Protein AF-A0ABD2NIK2-F1 (afdb_monomer_lite)

Secondary structure (DSSP, 8-state):
--EE-TTS-EESSHHHHHHHHHHH--SSS---EE-SSSS-EESSHHHHHHHHHHH-HHHHHHHHHHHHHHS---SS---HHHHHHHHHHHHHHHHHHHTT--SHHHHHHHHHHHHHHHHHHHHHHHHHHHTT--------TTHHHHGGG---------------------

pLDDT: mean 74.76, std 14.07, range [43.81, 95.88]

Foldseek 3Di:
DWDAALVGDIHPDPVVNVVCCVAFNVHDDPPQCAAPVDRDGDPTVVVSLVCCCVPVVVVNVVVVVVVVVPPPPPDDDQDPVSVVVVVVVVVVVVVVVVVPPPDPVVVVVVVVVVVVVVVVVVVVVVVVVVVPPDDPDPDDPCPVVVVVPPPDDDDDDDDDDDDDDDDDDD

Sequence (170 aa):
MEFQCDCGNVYASRVNLRDHQRRFCRGAGEHNNDCPYWNISFATYRGMRQHLRHRHPQQYNSEMEEEVESRPMRRGLWTEEEIEDMAIAEARDLVLSIGTWNSEEEIVQAESEMEEIVRGEEEEAAHAHEMRADPPIRADPNEHLRELQEVDLDPVRRHHLNSRRVPVLV

Structure (mmCIF, N/CA/C/O backbone):
data_AF-A0ABD2NIK2-F1
#
_entry.id   AF-A0ABD2NIK2-F1
#
loop_
_atom_site.group_PDB
_atom_site.id
_atom_site.type_symbol
_atom_site.label_atom_id
_atom_site.label_alt_id
_atom_site.label_comp_id
_atom_site.label_asym_id
_atom_site.label_entity_id
_atom_site.label_seq_id
_atom_site.pdbx_PDB_ins_code
_atom_site.Cartn_x
_atom_site.Cartn_y
_atom_site.Cartn_z
_atom_site.occupancy
_atom_site.B_iso_or_equiv
_atom_site.auth_seq_id
_atom_site.auth_comp_id
_atom_site.auth_asym_id
_atom_site.auth_atom_id
_atom_site.pdbx_PDB_model_num
ATOM 1 N N . MET A 1 1 ? -6.520 8.495 30.382 1.00 76.44 1 MET A N 1
ATOM 2 C CA . MET A 1 1 ? -7.153 8.911 29.111 1.00 76.44 1 MET A CA 1
ATOM 3 C C . MET A 1 1 ? -7.748 7.672 28.486 1.00 76.44 1 MET A C 1
ATOM 5 O O . MET A 1 1 ? -7.007 6.721 28.276 1.00 76.44 1 MET A O 1
ATOM 9 N N . GLU A 1 2 ? -9.052 7.672 28.249 1.00 88.62 2 GLU A N 1
ATOM 10 C CA . GLU A 1 2 ? -9.756 6.584 27.567 1.00 88.62 2 GLU A CA 1
ATOM 11 C C . GLU A 1 2 ? -10.001 6.991 26.110 1.00 88.62 2 GLU A C 1
ATOM 13 O O . GLU A 1 2 ? -10.189 8.173 25.819 1.00 88.62 2 GLU A O 1
ATOM 18 N N . PHE A 1 3 ? -9.933 6.034 25.184 1.00 91.00 3 PHE A N 1
ATOM 19 C CA . PHE A 1 3 ? -10.078 6.272 23.748 1.00 91.00 3 PHE A CA 1
ATOM 20 C C . PHE A 1 3 ? -11.357 5.604 23.251 1.00 91.00 3 PHE A C 1
ATOM 22 O O . PHE A 1 3 ? -11.458 4.380 23.281 1.00 91.00 3 PHE A O 1
ATOM 29 N N . GLN A 1 4 ? -12.327 6.394 22.796 1.00 89.38 4 GLN A N 1
ATOM 30 C CA . GLN A 1 4 ? -13.618 5.896 22.324 1.00 89.38 4 GLN A CA 1
ATOM 31 C C . GLN A 1 4 ? -13.673 5.866 20.791 1.00 89.38 4 GLN A C 1
ATOM 33 O O . GLN A 1 4 ? -13.154 6.764 20.131 1.00 89.38 4 GLN A O 1
ATOM 38 N N . CYS A 1 5 ? -14.273 4.813 20.235 1.00 84.62 5 CYS A N 1
ATOM 39 C CA . CYS A 1 5 ? -14.587 4.697 18.812 1.00 84.62 5 CYS A CA 1
ATOM 40 C C . CYS A 1 5 ? -16.004 5.210 18.523 1.00 84.62 5 CYS A C 1
ATOM 42 O O . CYS A 1 5 ? -16.876 5.113 19.383 1.00 84.62 5 CYS A O 1
ATOM 44 N N . ASP A 1 6 ? -16.262 5.644 17.289 1.00 77.69 6 ASP A N 1
ATOM 45 C CA . ASP A 1 6 ? -17.572 6.138 16.831 1.00 77.69 6 ASP A CA 1
ATOM 46 C C . ASP A 1 6 ? -18.699 5.092 16.942 1.00 77.69 6 ASP A C 1
ATOM 48 O O . ASP A 1 6 ? -19.874 5.438 16.978 1.00 77.69 6 ASP A O 1
ATOM 52 N N . CYS A 1 7 ? -18.353 3.806 17.057 1.00 73.94 7 CYS A N 1
ATOM 53 C CA . CYS A 1 7 ? -19.300 2.724 17.336 1.00 73.94 7 CYS A CA 1
ATOM 54 C C . CYS A 1 7 ? -19.642 2.573 18.836 1.00 73.94 7 CYS A C 1
ATOM 56 O O . CYS A 1 7 ? -20.216 1.566 19.245 1.00 73.94 7 CYS A O 1
ATOM 58 N N . GLY A 1 8 ? -19.193 3.499 19.688 1.00 80.69 8 GLY A N 1
ATOM 59 C CA . GLY A 1 8 ? -19.461 3.530 21.128 1.00 80.69 8 GLY A CA 1
ATOM 60 C C . GLY A 1 8 ? -18.504 2.717 22.009 1.00 80.69 8 GLY A C 1
ATOM 61 O O . GLY A 1 8 ? -18.524 2.897 23.226 1.00 80.69 8 GLY A O 1
ATOM 62 N N . ASN A 1 9 ? -17.631 1.874 21.443 1.00 82.75 9 ASN A N 1
ATOM 63 C CA . ASN A 1 9 ? -16.683 1.065 22.222 1.00 82.75 9 ASN A CA 1
ATOM 64 C C . ASN A 1 9 ? -15.538 1.909 22.807 1.00 82.75 9 ASN A C 1
ATOM 66 O O . ASN A 1 9 ? -14.989 2.776 22.123 1.00 82.75 9 ASN A O 1
ATOM 70 N N . VAL A 1 10 ? -15.139 1.611 24.048 1.00 91.75 10 VAL A N 1
ATOM 71 C CA . VAL A 1 10 ? -14.088 2.331 24.790 1.00 91.75 10 VAL A CA 1
ATOM 72 C C . VAL A 1 10 ? -12.848 1.451 24.958 1.00 91.75 10 VAL A C 1
ATOM 74 O O . VAL A 1 10 ? -12.946 0.263 25.261 1.00 91.75 10 VAL A O 1
ATOM 77 N N . TYR A 1 11 ? -11.666 2.040 24.774 1.00 94.06 11 TYR A N 1
ATOM 78 C CA . TYR A 1 11 ? -10.375 1.359 24.800 1.00 94.06 11 TYR A CA 1
ATOM 79 C C . TYR A 1 11 ? -9.376 2.060 25.721 1.00 94.06 11 TYR A C 1
ATOM 81 O O . TYR A 1 11 ? -9.289 3.286 25.776 1.00 94.06 11 TYR A O 1
ATOM 89 N N . ALA A 1 12 ? -8.536 1.259 26.379 1.00 93.81 12 ALA A N 1
ATOM 90 C CA . ALA A 1 12 ? -7.484 1.747 27.270 1.00 93.81 12 ALA A CA 1
ATOM 91 C C . ALA A 1 12 ? -6.291 2.398 26.535 1.00 93.81 12 ALA A C 1
ATOM 93 O O . ALA A 1 12 ? -5.480 3.079 27.157 1.00 93.81 12 ALA A O 1
ATOM 94 N N . SER A 1 13 ? -6.144 2.190 25.218 1.00 94.62 13 SER A N 1
ATOM 95 C CA . SER A 1 13 ? -5.008 2.706 24.441 1.00 94.62 13 SER A CA 1
ATOM 96 C C . SER A 1 13 ? -5.387 3.097 23.008 1.00 94.62 13 SER A C 1
ATOM 98 O O . SER A 1 13 ? -6.293 2.516 22.404 1.00 94.62 13 SER A O 1
ATOM 100 N N . ARG A 1 14 ? -4.636 4.047 22.422 1.00 91.38 14 ARG A N 1
ATOM 101 C CA . ARG A 1 14 ? -4.770 4.429 21.000 1.00 91.38 14 ARG A CA 1
ATOM 102 C C . ARG A 1 14 ? -4.469 3.278 20.050 1.00 91.38 14 ARG A C 1
ATOM 104 O O . ARG A 1 14 ? -5.044 3.225 18.969 1.00 91.38 14 ARG A O 1
ATOM 111 N N . VAL A 1 15 ? -3.554 2.385 20.426 1.00 92.25 15 VAL A N 1
ATOM 112 C CA . VAL A 1 15 ? -3.194 1.223 19.602 1.00 92.25 15 VAL A CA 1
ATOM 113 C C . VAL A 1 15 ? -4.394 0.287 19.483 1.00 92.25 15 VAL A C 1
ATOM 115 O O . VAL A 1 15 ? -4.740 -0.105 18.373 1.00 92.25 15 VAL A O 1
ATOM 118 N N . ASN A 1 16 ? -5.080 0.021 20.598 1.00 90.44 16 ASN A N 1
ATOM 119 C CA . ASN A 1 16 ? -6.262 -0.838 20.622 1.00 90.44 16 ASN A CA 1
ATOM 120 C C . ASN A 1 16 ? -7.435 -0.209 19.864 1.00 90.44 16 ASN A C 1
ATOM 122 O O . ASN A 1 16 ? -8.086 -0.900 19.087 1.00 90.44 16 ASN A O 1
ATOM 126 N N . LEU A 1 17 ? -7.654 1.103 20.017 1.00 89.69 17 LEU A N 1
ATOM 127 C CA . LEU A 1 17 ? -8.638 1.830 19.210 1.00 89.69 17 LEU A CA 1
ATOM 128 C C . LEU A 1 17 ? -8.322 1.713 17.708 1.00 89.69 17 LEU A C 1
ATOM 130 O O . LEU A 1 17 ? -9.206 1.414 16.912 1.00 89.69 17 LEU A O 1
ATOM 134 N N . ARG A 1 18 ? -7.058 1.900 17.311 1.00 86.62 18 ARG A N 1
ATOM 135 C CA . ARG A 1 18 ? -6.641 1.842 15.902 1.00 86.62 18 ARG A CA 1
ATOM 136 C C . ARG A 1 18 ? -6.769 0.430 15.318 1.00 86.62 18 ARG A C 1
ATOM 138 O O . ARG A 1 18 ? -7.156 0.286 14.161 1.00 86.62 18 ARG A O 1
ATOM 145 N N . ASP A 1 19 ? -6.448 -0.608 16.089 1.00 85.06 19 ASP A N 1
ATOM 146 C CA . ASP A 1 19 ? -6.642 -2.003 15.667 1.00 85.06 19 ASP A CA 1
ATOM 147 C C . ASP A 1 19 ? -8.133 -2.348 15.556 1.00 85.06 19 ASP A C 1
ATOM 149 O O . ASP A 1 19 ? -8.553 -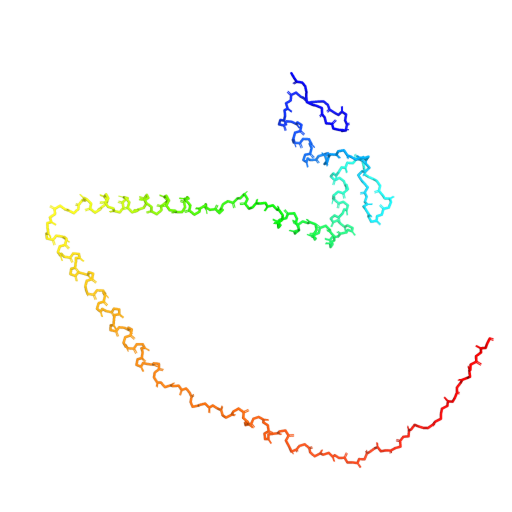2.948 14.564 1.00 85.06 19 ASP A O 1
ATOM 153 N N . HIS A 1 20 ? -8.949 -1.874 16.503 1.00 85.75 20 HIS A N 1
ATOM 154 C CA . HIS A 1 20 ? -10.400 -1.984 16.421 1.00 85.75 20 HIS A CA 1
ATOM 155 C C . HIS A 1 20 ? -10.948 -1.323 15.150 1.00 85.75 20 HIS A C 1
ATOM 157 O O . HIS A 1 20 ? -11.672 -1.965 14.389 1.00 85.75 20 HIS A O 1
ATOM 163 N N . GLN A 1 21 ? -10.547 -0.081 14.878 1.00 81.00 21 GLN A N 1
ATOM 164 C CA . GLN A 1 21 ? -10.987 0.649 13.692 1.00 81.00 21 GLN A CA 1
ATOM 165 C C . GLN A 1 21 ? -10.609 -0.087 12.398 1.00 81.00 21 GLN A C 1
ATOM 167 O O . GLN A 1 21 ? -11.421 -0.260 11.494 1.00 81.00 21 GLN A O 1
ATOM 172 N N . ARG A 1 22 ? -9.386 -0.620 12.324 1.00 76.88 22 ARG A N 1
ATOM 173 C CA . ARG A 1 22 ? -8.920 -1.358 11.141 1.00 76.88 22 ARG A CA 1
ATOM 174 C C . ARG A 1 22 ? -9.684 -2.652 10.887 1.00 76.88 22 ARG A C 1
ATOM 176 O O . ARG A 1 22 ? -9.935 -2.987 9.734 1.00 76.88 22 ARG A O 1
ATOM 183 N N . ARG A 1 23 ? -9.978 -3.417 11.938 1.00 71.94 23 ARG A N 1
ATOM 184 C CA . ARG A 1 23 ? -10.530 -4.774 11.799 1.00 71.94 23 ARG A CA 1
ATOM 185 C C . ARG A 1 23 ? -12.050 -4.812 11.823 1.00 71.94 23 ARG A C 1
ATOM 187 O O . ARG A 1 23 ? -12.641 -5.715 11.232 1.00 71.94 23 ARG A O 1
ATOM 194 N N . PHE A 1 24 ? -12.662 -3.876 12.539 1.00 69.81 24 PHE A N 1
ATOM 195 C CA . PHE A 1 24 ? -14.065 -3.966 12.922 1.00 69.81 24 PHE A CA 1
ATOM 196 C C . PHE A 1 24 ? -14.861 -2.686 12.652 1.00 69.81 24 PHE A C 1
ATOM 198 O O . PHE A 1 24 ? -16.077 -2.791 12.544 1.00 69.81 24 PHE A O 1
ATOM 205 N N . CYS A 1 25 ? -14.228 -1.509 12.536 1.00 71.38 25 CYS A N 1
ATOM 206 C CA . CYS A 1 25 ? -14.959 -0.240 12.466 1.00 71.38 25 CYS A CA 1
ATOM 207 C C . CYS A 1 25 ? -14.254 0.829 11.608 1.00 71.38 25 CYS A C 1
ATOM 209 O O . CYS A 1 25 ? -13.444 1.606 12.111 1.00 71.38 25 CYS A O 1
ATOM 211 N N . ARG A 1 26 ? -14.601 0.943 10.318 1.00 67.38 26 ARG A N 1
ATOM 212 C CA . ARG A 1 26 ? -14.037 1.968 9.408 1.00 67.38 26 ARG A CA 1
ATOM 213 C C . ARG A 1 26 ? -14.641 3.391 9.568 1.00 67.38 26 ARG A C 1
ATOM 215 O O . ARG A 1 26 ? -14.655 4.150 8.609 1.00 67.38 26 ARG A O 1
ATOM 222 N N . GLY A 1 27 ? -15.036 3.789 10.781 1.00 54.53 27 GLY A N 1
ATOM 223 C CA . GLY A 1 27 ? -15.408 5.178 11.121 1.00 54.53 27 GLY A CA 1
ATOM 224 C C . GLY A 1 27 ? -16.880 5.556 10.899 1.00 54.53 27 GLY A C 1
ATOM 225 O O . GLY A 1 27 ? -17.626 4.817 10.260 1.00 54.53 27 GLY A O 1
ATOM 226 N N . ALA A 1 28 ? -17.281 6.685 11.500 1.00 43.81 28 ALA A N 1
ATOM 227 C CA . ALA A 1 28 ? -18.647 7.204 11.620 1.00 43.81 28 ALA A CA 1
ATOM 228 C C . ALA A 1 28 ? -19.488 7.190 10.325 1.00 43.81 28 ALA A C 1
ATOM 230 O O . ALA A 1 28 ? -19.469 8.108 9.510 1.00 43.81 28 ALA A O 1
ATOM 231 N N . GLY A 1 29 ? -20.311 6.158 10.222 1.00 48.00 29 GLY A N 1
ATOM 232 C CA . GLY A 1 29 ? -21.559 6.078 9.475 1.00 48.00 29 GLY A CA 1
ATOM 233 C C . GLY A 1 29 ? -22.385 4.999 10.166 1.00 48.00 29 GLY A C 1
ATOM 234 O O . GLY A 1 29 ? -21.808 4.153 10.854 1.00 48.00 29 GLY A O 1
ATOM 235 N N . GLU A 1 30 ? -23.711 5.039 10.080 1.00 49.81 30 GLU A N 1
ATOM 236 C CA . GLU A 1 30 ? -24.567 3.951 10.567 1.00 49.81 30 GLU A CA 1
ATOM 237 C C . GLU A 1 30 ? -24.030 2.622 10.021 1.00 49.81 30 GLU A C 1
ATOM 239 O O . GLU A 1 30 ? -24.047 2.352 8.824 1.00 49.81 30 GLU A O 1
ATOM 244 N N . HIS A 1 31 ? -23.420 1.842 10.908 1.00 58.59 31 HIS A N 1
ATOM 245 C CA . HIS A 1 31 ? -22.541 0.721 10.594 1.00 58.59 31 HIS A CA 1
ATOM 246 C C . HIS A 1 31 ? -23.407 -0.512 10.423 1.00 58.59 31 HIS A C 1
ATOM 248 O O . HIS A 1 31 ? -23.282 -1.520 11.118 1.00 58.59 31 HIS A O 1
ATOM 254 N N . ASN A 1 32 ? -24.314 -0.409 9.466 1.00 63.94 32 ASN A N 1
ATOM 255 C CA . ASN A 1 32 ? -24.955 -1.564 8.909 1.00 63.94 32 ASN A CA 1
ATOM 256 C C . ASN A 1 32 ? -23.871 -2.153 8.009 1.00 63.94 32 ASN A C 1
ATOM 258 O O . ASN A 1 32 ? -23.479 -1.530 7.022 1.00 63.94 32 ASN A O 1
ATOM 262 N N . ASN A 1 33 ? -23.248 -3.262 8.430 1.00 76.50 33 ASN A N 1
ATOM 263 C CA . ASN A 1 33 ? -22.280 -3.984 7.603 1.00 76.50 33 ASN A CA 1
ATOM 264 C C . ASN A 1 33 ? -23.046 -4.590 6.426 1.00 76.50 33 ASN A C 1
ATOM 266 O O . ASN A 1 33 ? -23.196 -5.803 6.345 1.00 76.50 33 ASN A O 1
ATOM 270 N N . ASP A 1 34 ? -23.592 -3.743 5.576 1.00 85.44 34 ASP A N 1
ATOM 271 C CA . ASP A 1 34 ? -24.533 -4.084 4.542 1.00 85.44 34 ASP A CA 1
ATOM 272 C C . ASP A 1 34 ? -23.762 -4.275 3.258 1.00 85.44 34 ASP A C 1
ATOM 274 O O . ASP A 1 34 ? -22.733 -3.641 3.004 1.00 85.44 34 ASP A O 1
ATOM 278 N N . CYS A 1 35 ? -24.260 -5.186 2.439 1.00 89.25 35 CYS A N 1
ATOM 279 C CA . CYS A 1 35 ? -23.771 -5.269 1.087 1.00 89.25 35 CYS A CA 1
ATOM 280 C C . CYS A 1 35 ? -24.243 -4.017 0.316 1.00 89.25 35 CYS A C 1
ATOM 282 O O . CYS A 1 35 ? -25.438 -3.754 0.258 1.00 89.25 35 CYS A O 1
ATOM 284 N N . PRO A 1 36 ? -23.357 -3.253 -0.340 1.00 87.19 36 PR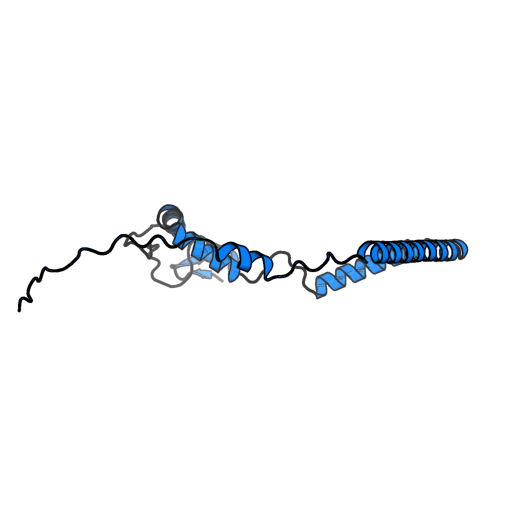O A N 1
ATOM 285 C CA . PRO A 1 36 ? -23.768 -2.108 -1.156 1.00 87.19 36 PRO A CA 1
ATOM 286 C C . PRO A 1 36 ? -24.554 -2.520 -2.413 1.00 87.19 36 PRO A C 1
ATOM 288 O O . PRO A 1 36 ? -25.177 -1.681 -3.057 1.00 87.19 36 PRO A O 1
ATOM 291 N N . TYR A 1 37 ? -24.527 -3.805 -2.778 1.00 88.19 37 TYR A N 1
ATOM 292 C CA . TYR A 1 37 ? -25.189 -4.337 -3.971 1.00 88.19 37 TYR A CA 1
ATOM 293 C C . TYR A 1 37 ? -26.516 -5.034 -3.663 1.00 88.19 37 TYR A C 1
ATOM 295 O O . TYR A 1 37 ? -27.360 -5.156 -4.550 1.00 88.19 37 TYR A O 1
ATOM 303 N N . TRP A 1 38 ? -26.710 -5.492 -2.424 1.00 88.19 38 TRP A N 1
ATOM 304 C CA . TRP A 1 38 ? -27.898 -6.221 -1.985 1.00 88.19 38 TRP A CA 1
ATOM 305 C C . TRP A 1 38 ? -28.331 -5.750 -0.604 1.00 88.19 38 TRP A C 1
ATOM 307 O O . TRP A 1 38 ? -27.496 -5.511 0.253 1.00 88.19 38 TRP A O 1
ATOM 317 N N . ASN A 1 39 ? -29.635 -5.753 -0.333 1.00 85.62 39 ASN A N 1
ATOM 318 C CA . ASN A 1 39 ? -30.184 -5.417 0.986 1.00 85.62 39 ASN A CA 1
ATOM 319 C C . ASN A 1 39 ? -29.981 -6.558 2.007 1.00 85.62 39 ASN A C 1
ATOM 321 O O . ASN A 1 39 ? -30.939 -7.078 2.576 1.00 85.62 39 ASN A O 1
ATOM 325 N N . ILE A 1 40 ? -28.736 -7.000 2.186 1.00 87.75 40 ILE A N 1
ATOM 326 C CA . ILE A 1 40 ? -28.321 -8.007 3.161 1.00 87.75 40 ILE A CA 1
ATOM 327 C C . ILE A 1 40 ? -27.381 -7.331 4.149 1.00 87.75 40 ILE A C 1
ATOM 329 O O . ILE A 1 40 ? -26.343 -6.803 3.749 1.00 87.75 40 ILE A O 1
ATOM 333 N N . SER A 1 41 ? -27.730 -7.420 5.428 1.00 87.44 41 SER A N 1
ATOM 334 C CA . SER A 1 41 ? -26.943 -6.901 6.538 1.00 87.44 41 SER A CA 1
ATOM 335 C C . SER A 1 41 ? -26.178 -8.007 7.254 1.00 87.44 41 SER A C 1
ATOM 337 O O . SER A 1 41 ? -26.634 -9.149 7.369 1.00 87.44 41 SER A O 1
ATOM 339 N N . PHE A 1 42 ? -24.985 -7.678 7.745 1.00 84.38 42 PHE A N 1
ATOM 340 C CA . PHE A 1 42 ? -24.142 -8.605 8.491 1.00 84.38 42 PHE A CA 1
ATOM 341 C C . PHE A 1 42 ? -23.911 -8.112 9.921 1.00 84.38 42 PHE A C 1
ATOM 343 O O . PHE A 1 42 ? -23.699 -6.930 10.184 1.00 84.38 42 PHE A O 1
ATOM 350 N N . ALA A 1 43 ? -23.852 -9.055 10.864 1.00 77.81 43 ALA A N 1
ATOM 351 C CA . ALA A 1 43 ? -23.525 -8.751 12.258 1.00 77.81 43 ALA A CA 1
ATOM 352 C C . ALA A 1 43 ? -22.079 -8.249 12.439 1.00 77.81 43 ALA A C 1
ATOM 354 O O . ALA A 1 43 ? -21.754 -7.643 13.455 1.00 77.81 43 ALA A O 1
ATOM 355 N N . THR A 1 44 ? -21.190 -8.529 11.478 1.00 76.75 44 THR A N 1
ATOM 356 C CA . THR A 1 44 ? -19.781 -8.122 11.536 1.00 76.75 44 THR A CA 1
ATOM 357 C C . THR A 1 44 ? -19.259 -7.691 10.168 1.00 76.75 44 THR A C 1
ATOM 359 O O . THR A 1 44 ? -19.613 -8.284 9.144 1.00 76.75 44 THR A O 1
ATOM 362 N N . TYR A 1 45 ? -18.326 -6.734 10.161 1.00 81.94 45 TYR A N 1
ATOM 363 C CA . TYR A 1 45 ? -17.605 -6.290 8.962 1.00 81.94 45 TYR A CA 1
ATOM 364 C C . TYR A 1 45 ? -16.911 -7.450 8.242 1.00 81.94 45 TYR A C 1
ATOM 366 O O . TYR A 1 45 ? -16.983 -7.575 7.023 1.00 81.94 45 TYR A O 1
ATOM 374 N N . ARG A 1 46 ? -16.285 -8.360 9.000 1.00 82.94 46 ARG A N 1
ATOM 375 C CA . ARG A 1 46 ? -15.627 -9.547 8.439 1.00 82.94 46 ARG A CA 1
ATOM 376 C C . ARG A 1 46 ? -16.611 -10.435 7.673 1.00 82.94 46 ARG A C 1
ATOM 378 O O . ARG A 1 46 ? -16.260 -10.925 6.602 1.00 82.94 46 ARG A O 1
ATOM 385 N N . GLY A 1 47 ? -17.821 -10.622 8.205 1.00 86.44 47 GLY A N 1
ATOM 386 C CA . GLY A 1 47 ? -18.888 -11.363 7.532 1.00 86.44 47 GLY A CA 1
ATOM 387 C C . GLY A 1 47 ? -19.291 -10.710 6.210 1.00 86.44 47 GLY A C 1
ATOM 388 O O . GLY A 1 47 ? -19.333 -11.387 5.185 1.00 86.44 47 GLY A O 1
ATOM 389 N N . MET A 1 48 ? -19.477 -9.389 6.212 1.00 89.81 48 MET A N 1
ATOM 390 C CA . MET A 1 48 ? -19.774 -8.622 4.998 1.00 89.81 48 MET A CA 1
ATOM 391 C C . MET A 1 48 ? -18.633 -8.685 3.968 1.00 89.81 48 MET A C 1
ATOM 393 O O . MET A 1 48 ? -18.877 -8.957 2.795 1.00 89.81 48 MET A O 1
ATOM 397 N N . ARG A 1 49 ? -17.367 -8.553 4.383 1.00 89.44 49 ARG A N 1
ATOM 398 C CA . ARG A 1 49 ? -16.212 -8.683 3.474 1.00 89.44 49 ARG A CA 1
ATOM 399 C C . ARG A 1 49 ? -16.101 -10.073 2.860 1.00 89.44 49 ARG A C 1
ATOM 401 O O . ARG A 1 49 ? -15.809 -10.203 1.674 1.00 89.44 49 ARG A O 1
ATOM 408 N N . GLN A 1 50 ? -16.345 -11.117 3.649 1.00 92.12 50 GLN A N 1
ATOM 409 C CA . GLN A 1 50 ? -16.369 -12.483 3.134 1.00 92.12 50 GLN A CA 1
ATOM 410 C C . GLN A 1 50 ? -17.507 -12.671 2.123 1.00 92.12 50 GLN A C 1
ATOM 412 O O . GLN A 1 50 ? -17.309 -13.300 1.084 1.00 92.12 50 GLN A O 1
ATOM 417 N N . HIS A 1 51 ? -18.678 -12.095 2.395 1.00 94.50 51 HIS A N 1
ATOM 418 C CA . HIS A 1 51 ? -19.782 -12.076 1.448 1.00 94.50 51 HIS A CA 1
ATOM 419 C C . HIS A 1 51 ? -19.401 -11.392 0.131 1.00 94.50 51 HIS A C 1
ATOM 421 O O . HIS A 1 51 ? -19.582 -12.006 -0.919 1.00 94.50 51 HIS A O 1
ATOM 427 N N . LEU A 1 52 ? -18.814 -10.190 0.176 1.00 93.50 52 LEU A N 1
ATOM 428 C CA . LEU A 1 52 ? -18.341 -9.477 -1.015 1.00 93.50 52 LEU A CA 1
ATOM 429 C C . LEU A 1 52 ? -17.367 -10.330 -1.828 1.00 93.50 52 LEU A C 1
ATOM 431 O O . LEU A 1 52 ? -17.563 -10.517 -3.023 1.00 93.50 52 LEU A O 1
ATOM 435 N N . ARG A 1 53 ? -16.389 -10.958 -1.175 1.00 94.56 53 ARG A N 1
ATOM 436 C CA . ARG A 1 53 ? -15.420 -11.828 -1.850 1.00 94.56 53 ARG A CA 1
ATOM 437 C C . ARG A 1 53 ? -16.065 -13.016 -2.579 1.00 94.56 53 ARG A C 1
ATOM 439 O O . ARG A 1 53 ? -15.564 -13.432 -3.618 1.00 94.56 53 ARG A O 1
ATOM 446 N N . HIS A 1 54 ? -17.141 -13.592 -2.041 1.00 94.88 54 HIS A N 1
ATOM 447 C CA . HIS A 1 54 ? -17.790 -14.767 -2.638 1.00 94.88 54 HIS A CA 1
ATOM 448 C C . HIS A 1 54 ? -18.914 -14.431 -3.621 1.00 94.88 54 HIS A C 1
ATOM 450 O O . HIS A 1 54 ? -19.163 -15.205 -4.542 1.00 94.88 54 HIS A O 1
ATOM 456 N N . ARG A 1 55 ? -19.634 -13.328 -3.403 1.00 95.88 55 ARG A N 1
ATOM 457 C CA . ARG A 1 55 ? -20.840 -12.965 -4.162 1.00 95.88 55 ARG A CA 1
ATOM 458 C C . ARG A 1 55 ? -20.619 -11.811 -5.136 1.00 95.88 55 ARG A C 1
ATOM 460 O O . ARG A 1 55 ? -21.335 -11.730 -6.127 1.00 95.88 55 ARG A O 1
ATOM 467 N N . HIS A 1 56 ? -19.602 -10.992 -4.889 1.00 94.88 56 HIS A N 1
ATOM 468 C CA . HIS A 1 56 ? -19.216 -9.830 -5.688 1.00 94.88 56 HIS A CA 1
ATOM 469 C C . HIS A 1 56 ? -17.699 -9.839 -5.966 1.00 94.88 56 HIS A C 1
ATOM 471 O O . HIS A 1 56 ? -17.002 -8.880 -5.630 1.00 94.88 56 HIS A O 1
ATOM 477 N N . PRO A 1 57 ? -17.141 -10.932 -6.531 1.00 93.56 57 PRO A N 1
ATOM 478 C CA . PRO A 1 57 ? -15.691 -11.099 -6.643 1.00 93.56 57 PRO A CA 1
ATOM 479 C C . PRO A 1 57 ? -15.033 -10.030 -7.522 1.00 93.56 57 PRO A C 1
ATOM 481 O O . PRO A 1 57 ? -13.923 -9.608 -7.228 1.00 93.56 57 PRO A O 1
ATOM 484 N N . GLN A 1 58 ? -15.714 -9.561 -8.571 1.00 93.19 58 GLN A N 1
ATOM 485 C CA . GLN A 1 58 ? -15.187 -8.521 -9.460 1.00 93.19 58 GLN A CA 1
ATOM 486 C C . GLN A 1 58 ? -15.051 -7.182 -8.731 1.00 93.19 58 GLN A C 1
ATOM 488 O O . GLN A 1 58 ? -14.001 -6.554 -8.780 1.00 93.19 58 GLN A O 1
ATOM 493 N N . GLN A 1 59 ? -16.097 -6.782 -8.009 1.00 92.50 59 GLN A N 1
ATOM 494 C CA . GLN A 1 59 ? -16.117 -5.542 -7.240 1.00 92.50 59 GLN A CA 1
ATOM 495 C C . GLN A 1 59 ? -15.125 -5.600 -6.080 1.00 92.50 59 GLN A C 1
ATOM 497 O O . GLN A 1 59 ? -14.382 -4.652 -5.855 1.00 92.50 59 GLN A O 1
ATOM 502 N N . TYR A 1 60 ? -15.069 -6.744 -5.392 1.00 91.44 60 TYR A N 1
ATOM 503 C CA . TYR A 1 60 ? -14.094 -6.983 -4.338 1.00 91.44 60 TYR A CA 1
ATOM 504 C C . TYR A 1 60 ? -12.659 -6.861 -4.865 1.00 91.44 60 TYR A C 1
ATOM 506 O O . TYR A 1 60 ? -11.840 -6.206 -4.233 1.00 91.44 60 TYR A O 1
ATOM 514 N N . ASN A 1 61 ? -12.343 -7.477 -6.008 1.00 91.94 61 ASN A N 1
ATOM 515 C CA . ASN A 1 61 ? -10.995 -7.420 -6.572 1.00 91.94 61 ASN A CA 1
ATOM 516 C C . ASN A 1 61 ? -10.626 -5.999 -7.011 1.00 91.94 61 ASN A C 1
ATOM 518 O O . ASN A 1 61 ? -9.548 -5.539 -6.657 1.00 91.94 61 ASN A O 1
ATOM 522 N N . SER A 1 62 ? -11.535 -5.292 -7.687 1.00 91.00 62 SER A N 1
ATOM 523 C CA . SER A 1 62 ? -11.311 -3.908 -8.121 1.00 91.00 62 SER A CA 1
ATOM 524 C C . SER A 1 62 ? -11.059 -2.960 -6.942 1.00 91.00 62 SER A C 1
ATOM 526 O O . SER A 1 62 ? -10.124 -2.169 -6.987 1.00 91.00 62 SER A O 1
ATOM 528 N N . GLU A 1 63 ? -11.819 -3.083 -5.849 1.00 87.56 63 GLU A N 1
ATOM 529 C CA . GLU A 1 63 ? -11.576 -2.304 -4.625 1.00 87.56 63 GLU A CA 1
ATOM 530 C C . GLU A 1 63 ? -10.201 -2.621 -4.007 1.00 87.56 63 GLU A C 1
ATOM 532 O O . GLU A 1 63 ? -9.528 -1.738 -3.480 1.00 87.56 63 GLU A O 1
ATOM 537 N N . MET A 1 64 ? -9.767 -3.886 -4.050 1.00 86.44 64 MET A N 1
ATOM 538 C CA . MET A 1 64 ? -8.447 -4.275 -3.540 1.00 86.44 64 MET A CA 1
ATOM 539 C C . MET A 1 64 ? -7.307 -3.765 -4.419 1.00 86.44 64 MET A C 1
ATOM 541 O O . MET A 1 64 ? -6.269 -3.398 -3.875 1.00 86.44 64 MET A O 1
ATOM 545 N N . GLU A 1 65 ? -7.487 -3.725 -5.737 1.00 86.00 65 GLU A N 1
ATOM 546 C CA . GLU A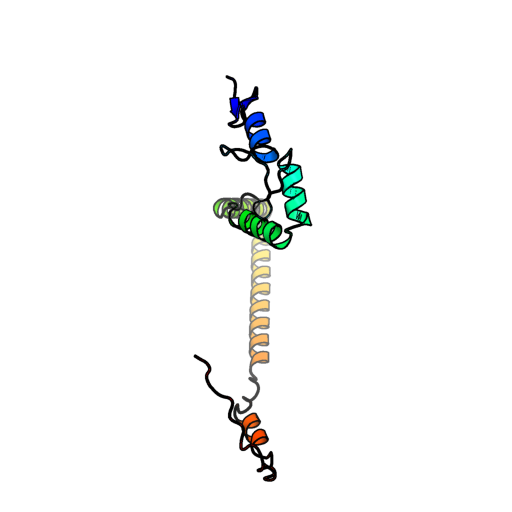 1 65 ? -6.530 -3.117 -6.667 1.00 86.00 65 GLU A CA 1
ATOM 547 C C . GLU A 1 65 ? -6.386 -1.615 -6.383 1.00 86.00 65 GLU A C 1
ATOM 549 O O . GLU A 1 65 ? -5.273 -1.139 -6.162 1.00 86.00 65 GLU A O 1
ATOM 554 N N . GLU A 1 66 ? -7.499 -0.896 -6.226 1.00 82.81 66 GLU A N 1
ATOM 555 C CA . GLU A 1 66 ? -7.492 0.528 -5.872 1.00 82.81 66 GLU A CA 1
ATOM 556 C C . GLU A 1 66 ? -6.865 0.789 -4.484 1.00 82.81 66 GLU A C 1
ATOM 558 O O . GLU A 1 66 ? -6.112 1.747 -4.303 1.00 82.81 66 GLU A O 1
ATOM 563 N N . GLU A 1 67 ? -7.101 -0.071 -3.480 1.00 80.00 67 GLU A N 1
ATOM 564 C CA . GLU A 1 67 ? -6.454 0.040 -2.156 1.00 80.00 67 GLU A CA 1
ATOM 565 C C . GLU A 1 67 ? -4.937 -0.222 -2.223 1.00 80.00 67 GLU A C 1
ATOM 567 O O . GLU A 1 67 ? -4.170 0.325 -1.425 1.00 80.00 67 GLU A O 1
ATOM 572 N N . VAL A 1 68 ? -4.481 -1.057 -3.160 1.00 75.75 68 VAL A N 1
ATOM 573 C CA . VAL A 1 68 ? -3.051 -1.283 -3.408 1.00 75.75 68 VAL A CA 1
ATOM 574 C C . VAL A 1 68 ? -2.423 -0.072 -4.094 1.00 75.75 68 VAL A C 1
ATOM 576 O O . VAL A 1 68 ? -1.354 0.354 -3.661 1.00 75.75 68 VAL A O 1
ATOM 579 N N . GLU A 1 69 ? -3.087 0.511 -5.091 1.00 75.25 69 GLU A N 1
ATOM 580 C CA . GLU A 1 69 ? -2.603 1.694 -5.817 1.00 75.25 69 GLU A CA 1
ATOM 581 C C . GLU A 1 69 ? -2.596 2.959 -4.949 1.00 75.25 69 GLU A C 1
ATOM 583 O O . GLU A 1 69 ? -1.645 3.740 -4.969 1.00 75.25 69 GLU A O 1
ATOM 588 N N . SER A 1 70 ? -3.635 3.153 -4.136 1.00 70.69 70 SER A N 1
ATOM 589 C CA . SER A 1 70 ? -3.771 4.314 -3.245 1.00 70.69 70 SER A CA 1
ATOM 590 C C . SER A 1 70 ? -2.916 4.222 -1.985 1.00 70.69 70 SER A C 1
ATOM 592 O O . SER A 1 70 ? -2.715 5.222 -1.285 1.00 70.69 70 SER A O 1
ATOM 594 N N . ARG A 1 71 ? -2.389 3.036 -1.661 1.00 67.88 71 ARG A N 1
ATOM 595 C CA . ARG A 1 71 ? -1.432 2.901 -0.570 1.00 67.88 71 ARG A CA 1
ATOM 596 C C . ARG A 1 71 ? -0.143 3.614 -0.974 1.00 67.88 71 ARG A C 1
ATOM 598 O O . ARG A 1 71 ? 0.533 3.143 -1.885 1.00 67.88 71 ARG A O 1
ATOM 605 N N . PRO A 1 72 ? 0.279 4.676 -0.253 1.00 61.22 72 PRO A N 1
ATOM 606 C CA . PRO A 1 72 ? 1.631 5.178 -0.424 1.00 61.22 72 PRO A CA 1
ATOM 607 C C . PRO A 1 72 ? 2.552 3.994 -0.168 1.00 61.22 72 PRO A C 1
ATOM 609 O O . PRO A 1 72 ? 2.363 3.291 0.831 1.00 61.22 72 PRO A O 1
ATOM 612 N N . MET A 1 73 ? 3.466 3.754 -1.103 1.00 54.91 73 MET A N 1
ATOM 613 C CA . MET A 1 73 ? 4.358 2.601 -1.198 1.00 54.91 73 MET A CA 1
ATOM 614 C C . MET A 1 73 ? 5.271 2.509 0.040 1.00 54.91 73 MET A C 1
ATOM 616 O O . MET A 1 73 ? 6.470 2.727 -0.000 1.00 54.91 73 MET A O 1
ATOM 620 N N . ARG A 1 74 ? 4.701 2.223 1.212 1.00 63.69 74 ARG A N 1
ATOM 621 C CA . ARG A 1 74 ? 5.410 2.009 2.471 1.00 63.69 74 ARG A CA 1
ATOM 622 C C . ARG A 1 74 ? 5.647 0.522 2.606 1.00 63.69 74 ARG A C 1
ATOM 624 O O . ARG A 1 74 ? 4.958 -0.156 3.373 1.00 63.69 74 ARG A O 1
ATOM 631 N N . ARG A 1 75 ? 6.585 0.025 1.803 1.00 54.66 75 ARG A N 1
ATOM 632 C CA . ARG A 1 75 ? 7.304 -1.233 2.020 1.00 54.66 75 ARG A CA 1
ATOM 633 C C . ARG A 1 75 ? 8.403 -1.378 0.963 1.00 54.66 75 ARG A C 1
ATOM 635 O O . ARG A 1 75 ? 8.138 -1.852 -0.130 1.00 54.66 75 ARG A O 1
ATOM 642 N N . GLY A 1 76 ? 9.625 -0.997 1.329 1.00 57.47 76 GLY A N 1
ATOM 643 C CA . GLY A 1 76 ? 10.835 -1.559 0.723 1.00 57.47 76 GLY A CA 1
ATOM 644 C C . GLY A 1 76 ? 11.368 -0.911 -0.552 1.00 57.47 76 GLY A C 1
ATOM 645 O O . GLY A 1 76 ? 12.297 -1.469 -1.123 1.00 57.47 76 GLY A O 1
ATOM 646 N N . LEU A 1 77 ? 10.841 0.233 -0.990 1.00 62.94 77 LEU A N 1
ATOM 647 C CA . LEU A 1 77 ? 11.605 1.085 -1.898 1.00 62.94 77 LEU A CA 1
ATOM 648 C C . LEU A 1 77 ? 12.515 1.946 -1.036 1.00 62.94 77 LEU A C 1
ATOM 650 O O . LEU A 1 77 ? 12.018 2.755 -0.252 1.00 62.94 77 LEU A O 1
ATOM 654 N N . TRP A 1 78 ? 13.813 1.688 -1.147 1.00 72.06 78 TRP A N 1
ATOM 655 C CA . TRP A 1 78 ? 14.842 2.546 -0.588 1.00 72.06 78 TRP A CA 1
ATOM 656 C C . TRP A 1 78 ? 14.620 3.943 -1.164 1.00 72.06 78 TRP A C 1
ATOM 658 O O . TRP A 1 78 ? 14.391 4.083 -2.371 1.00 72.06 78 TRP A O 1
ATOM 668 N N . THR A 1 79 ? 14.590 4.962 -0.311 1.00 78.94 79 THR A N 1
ATOM 669 C CA . THR A 1 79 ? 14.601 6.341 -0.801 1.00 78.94 79 THR A CA 1
ATOM 670 C C . THR A 1 79 ? 15.893 6.582 -1.578 1.00 78.94 79 THR A C 1
ATOM 672 O O . THR A 1 79 ? 16.882 5.880 -1.388 1.00 78.94 79 THR A O 1
ATOM 675 N N . GLU A 1 80 ? 15.897 7.574 -2.464 1.00 79.06 80 GLU A N 1
ATOM 676 C CA . GLU A 1 80 ? 17.105 7.958 -3.208 1.00 79.06 80 GLU A CA 1
ATOM 677 C C . GLU A 1 80 ? 18.273 8.266 -2.251 1.00 79.06 80 GLU A C 1
ATOM 679 O O . GLU A 1 80 ? 19.382 7.796 -2.464 1.00 79.06 80 GLU A O 1
ATOM 684 N N . GLU A 1 81 ? 17.975 8.896 -1.110 1.00 80.06 81 GLU A N 1
ATOM 685 C CA . GLU A 1 81 ? 18.908 9.122 0.003 1.00 80.06 81 GLU A CA 1
ATOM 686 C C . GLU A 1 81 ? 19.419 7.811 0.636 1.00 80.06 81 GLU A C 1
ATOM 688 O O . GLU A 1 81 ? 20.614 7.659 0.860 1.00 80.06 81 GLU A O 1
ATOM 693 N N . GLU A 1 82 ? 18.550 6.821 0.874 1.00 81.00 82 GLU A N 1
ATOM 694 C CA . GLU A 1 82 ? 18.959 5.515 1.413 1.00 81.00 82 GLU A CA 1
ATOM 695 C C . GLU A 1 82 ? 19.814 4.714 0.407 1.00 81.00 82 GLU A C 1
ATOM 697 O O . GLU A 1 82 ? 20.700 3.957 0.811 1.00 81.00 82 GLU A O 1
ATOM 702 N N . ILE A 1 83 ? 19.563 4.869 -0.900 1.00 87.06 83 ILE A N 1
ATOM 703 C CA . ILE A 1 83 ? 20.380 4.274 -1.971 1.00 87.06 83 ILE A CA 1
ATOM 704 C C . ILE A 1 83 ? 21.762 4.937 -2.007 1.00 87.06 83 ILE A C 1
ATOM 706 O O . ILE A 1 83 ? 22.773 4.237 -2.075 1.00 87.06 83 ILE A O 1
ATOM 710 N N . GLU A 1 84 ? 21.818 6.267 -1.927 1.00 87.81 84 GLU A N 1
ATOM 711 C CA . GLU A 1 84 ? 23.072 7.023 -1.868 1.00 87.81 84 GLU A CA 1
ATOM 712 C C . GLU A 1 84 ? 23.898 6.658 -0.626 1.00 87.81 84 GLU A C 1
ATOM 714 O O . GLU A 1 84 ? 25.095 6.391 -0.741 1.00 87.81 84 GLU A O 1
ATOM 719 N N . ASP A 1 85 ? 23.269 6.554 0.545 1.00 87.94 85 ASP A N 1
ATOM 720 C CA . ASP A 1 85 ? 23.939 6.162 1.788 1.00 87.94 85 ASP A CA 1
ATOM 721 C C . ASP A 1 85 ? 24.532 4.747 1.712 1.00 87.94 85 ASP A C 1
ATOM 723 O O . ASP A 1 85 ? 25.641 4.506 2.204 1.00 87.94 85 ASP A O 1
ATOM 727 N N . MET A 1 86 ? 23.830 3.809 1.066 1.00 87.69 86 MET A N 1
ATOM 728 C CA . MET A 1 86 ? 24.345 2.459 0.828 1.00 87.69 86 MET A CA 1
ATOM 729 C C . MET A 1 86 ? 25.549 2.485 -0.117 1.00 87.69 86 MET A C 1
ATOM 731 O O . MET A 1 86 ? 26.580 1.894 0.205 1.00 87.69 86 MET A O 1
ATOM 735 N N . ALA A 1 87 ? 25.457 3.216 -1.230 1.00 89.88 87 ALA A N 1
ATOM 736 C CA . ALA A 1 87 ? 26.556 3.353 -2.183 1.00 89.88 87 ALA A CA 1
ATOM 737 C C . ALA A 1 87 ? 27.802 3.989 -1.535 1.00 89.88 87 ALA A C 1
ATOM 739 O O . ALA A 1 87 ? 28.929 3.556 -1.778 1.00 89.88 87 ALA A O 1
ATOM 740 N N . ILE A 1 88 ? 27.619 4.978 -0.653 1.00 89.69 88 ILE A N 1
ATOM 741 C CA . ILE A 1 88 ? 28.713 5.594 0.111 1.00 89.69 88 ILE A CA 1
ATOM 742 C C . ILE A 1 88 ? 29.329 4.596 1.100 1.00 89.69 88 ILE A C 1
ATOM 744 O O . ILE A 1 88 ? 30.551 4.579 1.277 1.00 89.69 88 ILE A O 1
ATOM 748 N N . ALA A 1 89 ? 28.512 3.776 1.766 1.00 87.00 89 ALA A N 1
ATOM 749 C CA . ALA A 1 89 ? 28.998 2.752 2.685 1.00 87.00 89 ALA A CA 1
ATOM 750 C C . ALA A 1 89 ? 29.818 1.675 1.955 1.00 87.00 89 ALA A C 1
ATOM 752 O O . ALA A 1 89 ? 30.913 1.345 2.410 1.00 87.00 89 ALA A O 1
ATOM 753 N N . GLU A 1 90 ? 29.343 1.200 0.803 1.00 90.31 90 GLU A N 1
ATOM 754 C CA . GLU A 1 90 ? 30.063 0.241 -0.043 1.00 90.31 90 GLU A CA 1
ATOM 755 C C . GLU A 1 90 ? 31.377 0.824 -0.576 1.00 90.31 90 GLU A C 1
ATOM 757 O O . GLU A 1 90 ? 32.420 0.179 -0.487 1.00 90.31 90 GLU A O 1
ATOM 762 N N . ALA A 1 91 ? 31.372 2.077 -1.043 1.00 85.44 91 ALA A N 1
ATOM 763 C CA . ALA A 1 91 ? 32.588 2.745 -1.501 1.00 85.44 91 ALA A CA 1
ATOM 764 C C . ALA A 1 91 ? 33.635 2.877 -0.381 1.00 85.44 91 ALA A C 1
ATOM 766 O O . ALA A 1 91 ? 34.831 2.711 -0.617 1.00 85.44 91 ALA A O 1
ATOM 767 N N . ARG A 1 92 ? 33.206 3.150 0.858 1.00 78.88 92 ARG A N 1
ATOM 768 C CA . ARG A 1 92 ? 34.109 3.208 2.018 1.00 78.88 92 ARG A CA 1
ATOM 769 C C . ARG A 1 92 ? 34.695 1.848 2.363 1.00 78.88 92 ARG A C 1
ATOM 771 O O . ARG A 1 92 ? 35.880 1.784 2.679 1.00 78.88 92 ARG A O 1
ATOM 778 N N . ASP A 1 93 ? 33.892 0.792 2.311 1.00 82.56 93 ASP A N 1
ATOM 779 C CA . ASP A 1 93 ? 34.360 -0.568 2.583 1.00 82.56 93 ASP A CA 1
ATOM 780 C C . ASP A 1 93 ? 35.373 -1.022 1.524 1.00 82.56 93 ASP A C 1
ATOM 782 O O . ASP A 1 93 ? 36.437 -1.538 1.862 1.00 82.56 93 ASP A O 1
ATOM 786 N N . LEU A 1 94 ? 35.123 -0.693 0.252 1.00 80.06 94 LEU A N 1
ATOM 787 C CA . LEU A 1 94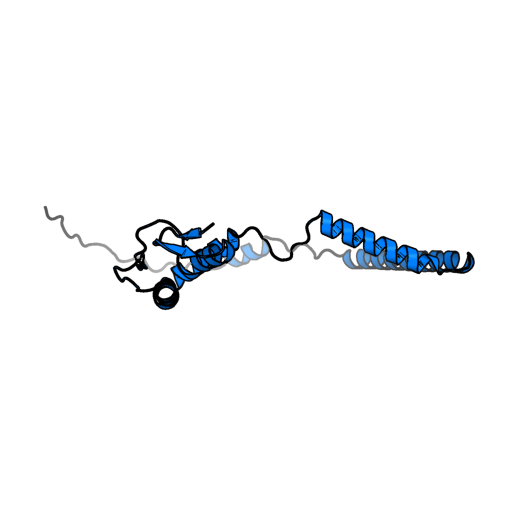 ? 36.071 -0.918 -0.837 1.00 80.06 94 LEU A CA 1
ATOM 788 C C . LEU A 1 94 ? 37.395 -0.177 -0.595 1.00 80.06 94 LEU A C 1
ATOM 790 O O . LEU A 1 94 ? 38.464 -0.766 -0.709 1.00 80.06 94 LEU A O 1
ATOM 794 N N . VAL A 1 95 ? 37.343 1.099 -0.200 1.00 76.38 95 VAL A N 1
ATOM 795 C CA . VAL A 1 95 ? 38.546 1.896 0.106 1.00 76.38 95 VAL A CA 1
ATOM 796 C C . VAL A 1 95 ? 39.309 1.333 1.307 1.00 76.38 95 VAL A C 1
ATOM 798 O O . VAL A 1 95 ? 40.536 1.302 1.287 1.00 76.38 95 VAL A O 1
ATOM 801 N N . LEU A 1 96 ? 38.617 0.851 2.342 1.00 73.69 96 LEU A N 1
ATOM 802 C CA . LEU A 1 96 ? 39.255 0.205 3.493 1.00 73.69 96 LEU A CA 1
ATOM 803 C C . LEU A 1 96 ? 39.859 -1.157 3.128 1.00 73.69 96 LEU A C 1
ATOM 805 O O . LEU A 1 96 ? 40.936 -1.488 3.620 1.00 73.69 96 LEU A O 1
ATOM 809 N N . SER A 1 97 ? 39.217 -1.902 2.226 1.00 72.25 97 SER A N 1
ATOM 810 C CA . SER A 1 97 ? 39.759 -3.131 1.640 1.00 72.25 97 SER A CA 1
ATOM 811 C C . SER A 1 97 ? 40.944 -2.867 0.703 1.00 72.25 97 SER A C 1
ATOM 813 O O . SER A 1 97 ? 41.790 -3.738 0.542 1.00 72.25 97 SER A O 1
ATOM 815 N N . ILE A 1 98 ? 41.029 -1.688 0.083 1.00 62.78 98 ILE A N 1
ATOM 816 C CA . ILE A 1 98 ? 42.179 -1.257 -0.729 1.00 62.78 98 ILE A CA 1
ATOM 817 C C . ILE A 1 98 ? 43.296 -0.694 0.174 1.00 62.78 98 ILE A C 1
ATOM 819 O O . ILE A 1 98 ? 44.479 -0.810 -0.127 1.00 62.78 98 ILE A O 1
ATOM 823 N N . GLY A 1 99 ? 42.972 -0.179 1.358 1.00 56.97 99 GLY A N 1
ATOM 824 C CA . GLY A 1 99 ? 43.959 0.242 2.358 1.00 56.97 99 GLY A CA 1
ATOM 825 C C . GLY A 1 99 ? 44.876 -0.876 2.886 1.00 56.97 99 GLY A C 1
ATOM 826 O O . GLY A 1 99 ? 45.749 -0.594 3.704 1.00 56.97 99 GLY A O 1
ATOM 827 N N . THR A 1 100 ? 44.696 -2.130 2.450 1.00 54.81 100 THR A N 1
ATOM 828 C CA . THR A 1 100 ? 45.579 -3.264 2.764 1.00 54.81 100 THR A CA 1
ATOM 829 C C . THR A 1 100 ? 46.593 -3.620 1.671 1.00 54.81 100 THR A C 1
ATOM 831 O O . THR A 1 100 ? 47.416 -4.502 1.919 1.00 54.81 100 THR A O 1
ATOM 834 N N . TRP A 1 101 ? 46.585 -2.952 0.509 1.00 55.09 101 TRP A N 1
ATOM 835 C CA . TRP A 1 101 ? 47.677 -3.063 -0.470 1.00 55.09 101 TRP A CA 1
ATOM 836 C C . TRP A 1 101 ? 48.897 -2.331 0.102 1.00 55.09 101 TRP A C 1
ATOM 838 O O . TRP A 1 101 ? 48.895 -1.110 0.262 1.00 55.09 101 TRP A O 1
ATOM 848 N N . ASN A 1 102 ? 49.900 -3.090 0.541 1.00 60.59 102 ASN A N 1
ATOM 849 C CA . ASN A 1 102 ? 50.996 -2.588 1.378 1.00 60.59 102 ASN A CA 1
ATOM 850 C C . ASN A 1 102 ? 52.278 -2.278 0.580 1.00 60.59 102 ASN A C 1
ATOM 852 O O . ASN A 1 102 ? 53.319 -2.015 1.187 1.00 60.59 102 ASN A O 1
ATOM 856 N N . SER A 1 103 ? 52.237 -2.259 -0.756 1.00 64.62 103 SER A N 1
ATOM 857 C CA . SER A 1 103 ? 53.361 -1.790 -1.576 1.00 64.62 103 SER A CA 1
ATOM 858 C C . SER A 1 103 ? 52.909 -1.068 -2.851 1.00 64.62 103 SER A C 1
ATOM 860 O O . SER A 1 103 ? 51.913 -1.423 -3.474 1.00 64.62 103 SER A O 1
ATOM 862 N N . GLU A 1 104 ? 53.675 -0.049 -3.261 1.00 64.94 104 GLU A N 1
ATOM 863 C CA . GLU A 1 104 ? 53.480 0.680 -4.530 1.00 64.94 104 GLU A CA 1
ATOM 864 C C . GLU A 1 104 ? 53.476 -0.263 -5.748 1.00 64.94 104 GLU A C 1
ATOM 866 O O . GLU A 1 104 ? 52.820 0.018 -6.746 1.00 64.94 104 GLU A O 1
ATOM 871 N N . GLU A 1 105 ? 54.162 -1.405 -5.654 1.00 68.75 105 GLU A N 1
ATOM 872 C CA . GLU A 1 105 ? 54.217 -2.423 -6.708 1.00 68.75 105 GLU A CA 1
ATOM 873 C C . GLU A 1 105 ? 52.856 -3.079 -6.971 1.00 68.75 105 GLU A C 1
ATOM 875 O O . GLU A 1 105 ? 52.519 -3.338 -8.124 1.00 68.75 105 GLU A O 1
ATOM 880 N N . GLU A 1 106 ? 52.049 -3.305 -5.932 1.00 68.81 106 GLU A N 1
ATOM 881 C CA . GLU A 1 106 ? 50.724 -3.909 -6.091 1.00 68.81 106 GLU A CA 1
ATOM 882 C C . GLU A 1 106 ? 49.732 -2.947 -6.761 1.00 68.81 106 GLU A C 1
ATOM 884 O O . GLU A 1 106 ? 48.890 -3.372 -7.551 1.00 68.81 106 GLU A O 1
ATOM 889 N N . ILE A 1 107 ? 49.870 -1.643 -6.502 1.00 69.00 107 ILE A N 1
ATOM 890 C CA . ILE A 1 107 ? 49.062 -0.601 -7.149 1.00 69.00 107 ILE A CA 1
ATOM 891 C C . ILE A 1 107 ? 49.405 -0.527 -8.641 1.00 69.00 107 ILE A C 1
ATOM 893 O O . ILE A 1 107 ? 48.504 -0.549 -9.474 1.00 69.00 107 ILE A O 1
ATOM 897 N N . VAL A 1 108 ? 50.697 -0.517 -8.984 1.00 76.81 108 VAL A N 1
ATOM 898 C CA . VAL A 1 108 ? 51.155 -0.497 -10.385 1.00 76.81 108 VAL A CA 1
ATOM 899 C C . VAL A 1 108 ? 50.720 -1.761 -11.133 1.00 76.81 108 VAL A C 1
ATOM 901 O O . VAL A 1 108 ? 50.349 -1.692 -12.305 1.00 76.81 108 VAL A O 1
ATOM 904 N N . GLN A 1 109 ? 50.729 -2.919 -10.468 1.00 78.69 109 GLN A N 1
ATOM 905 C CA . GLN A 1 109 ? 50.256 -4.159 -11.074 1.00 78.69 109 GLN A CA 1
ATOM 906 C C . GLN A 1 109 ? 48.741 -4.129 -11.327 1.00 78.69 109 GLN A C 1
ATOM 908 O O . GLN A 1 109 ? 48.308 -4.484 -12.422 1.00 78.69 109 GLN A O 1
ATOM 913 N N . ALA A 1 110 ? 47.945 -3.638 -10.373 1.00 75.25 110 ALA A N 1
ATOM 914 C CA . ALA A 1 110 ? 46.503 -3.480 -10.554 1.00 75.25 110 ALA A CA 1
ATOM 915 C C . ALA A 1 110 ? 46.158 -2.469 -11.667 1.00 75.25 110 ALA A C 1
ATOM 917 O O . ALA A 1 110 ? 45.241 -2.711 -12.451 1.00 75.25 110 ALA A O 1
ATOM 918 N N . GLU A 1 111 ? 46.903 -1.363 -11.782 1.00 80.19 111 GLU A N 1
ATOM 919 C CA . GLU A 1 111 ? 46.754 -0.402 -12.885 1.00 80.19 111 GLU A CA 1
ATOM 920 C C . GLU A 1 111 ? 47.046 -1.052 -14.247 1.00 80.19 111 GLU A C 1
ATOM 922 O O . GLU A 1 111 ? 46.247 -0.911 -15.174 1.00 80.19 111 GLU A O 1
ATOM 927 N N . SER A 1 112 ? 48.118 -1.845 -14.354 1.00 83.94 112 SER A N 1
ATOM 928 C CA . SER A 1 112 ? 48.438 -2.584 -15.583 1.00 83.94 112 SER A CA 1
ATOM 929 C C . SER A 1 112 ? 47.375 -3.628 -15.946 1.00 83.94 112 SER A C 1
ATOM 931 O O . SER A 1 112 ? 47.094 -3.816 -17.129 1.00 83.94 112 SER A O 1
ATOM 933 N N . GLU A 1 113 ? 46.787 -4.316 -14.963 1.00 87.19 113 GLU A N 1
ATOM 934 C CA . GLU A 1 113 ? 45.731 -5.314 -15.195 1.00 87.19 113 GLU A CA 1
ATOM 935 C C . GLU A 1 113 ? 44.425 -4.651 -15.667 1.00 87.19 113 GLU A C 1
ATOM 937 O O . GLU A 1 113 ? 43.784 -5.136 -16.601 1.00 87.19 113 GLU A O 1
ATOM 942 N N . MET A 1 114 ? 44.053 -3.500 -15.095 1.00 83.38 114 MET A N 1
ATOM 943 C CA . MET A 1 114 ? 42.896 -2.726 -15.564 1.00 83.38 114 MET A CA 1
ATOM 944 C C . MET A 1 114 ? 43.083 -2.209 -16.998 1.00 83.38 114 MET A C 1
ATOM 946 O O . MET A 1 114 ? 42.140 -2.259 -17.789 1.00 83.38 114 MET A O 1
ATOM 950 N N . GLU A 1 115 ? 44.286 -1.756 -17.365 1.00 87.44 115 GLU A N 1
ATOM 951 C CA . GLU A 1 115 ? 44.586 -1.316 -18.735 1.00 87.44 115 GLU A CA 1
ATOM 952 C C . GLU A 1 115 ? 44.496 -2.452 -19.769 1.00 87.44 115 GLU A C 1
ATOM 954 O O . GLU A 1 115 ? 44.155 -2.201 -20.927 1.00 87.44 115 GLU A O 1
ATOM 959 N N . GLU A 1 116 ? 44.788 -3.701 -19.389 1.00 87.19 116 GLU A N 1
ATOM 960 C CA . GLU A 1 116 ? 44.596 -4.857 -20.275 1.00 87.19 116 GLU A CA 1
ATOM 961 C C . GLU A 1 116 ? 43.116 -5.206 -20.464 1.00 87.19 116 GLU A C 1
ATOM 963 O O . GLU A 1 116 ? 42.706 -5.500 -21.588 1.00 87.19 116 GLU A O 1
ATOM 968 N N . ILE A 1 117 ? 42.306 -5.119 -19.404 1.00 84.81 117 ILE A N 1
ATOM 969 C CA . ILE A 1 117 ? 40.859 -5.379 -19.479 1.00 84.81 117 ILE A CA 1
ATOM 970 C C . ILE A 1 117 ? 40.180 -4.366 -20.406 1.00 84.81 117 ILE A C 1
ATOM 972 O O . ILE A 1 117 ? 39.465 -4.767 -21.323 1.00 84.81 117 ILE A O 1
ATOM 976 N N . VAL A 1 118 ? 40.454 -3.069 -20.225 1.00 87.12 118 VAL A N 1
ATOM 977 C CA . VAL A 1 118 ? 39.876 -2.003 -21.067 1.00 87.12 118 VAL A CA 1
ATOM 978 C C . VAL A 1 118 ? 40.254 -2.197 -22.537 1.00 87.12 118 VAL A C 1
ATOM 980 O O . VAL A 1 118 ? 39.406 -2.079 -23.418 1.00 87.12 118 VAL A O 1
ATOM 983 N N . ARG A 1 119 ? 41.510 -2.565 -22.814 1.00 85.62 119 ARG A N 1
ATOM 984 C CA . ARG A 1 119 ? 41.974 -2.844 -24.180 1.00 85.62 119 ARG A CA 1
ATOM 985 C C . ARG A 1 119 ? 41.256 -4.046 -24.800 1.00 85.62 119 ARG A C 1
ATOM 987 O O . ARG A 1 119 ? 40.903 -4.000 -25.974 1.00 85.62 119 ARG A O 1
ATOM 994 N N . GLY A 1 120 ? 41.009 -5.096 -24.014 1.00 84.31 120 GLY A N 1
ATOM 995 C CA . GLY A 1 120 ? 40.248 -6.266 -24.456 1.00 84.31 120 GLY A CA 1
ATOM 996 C C . GLY A 1 120 ? 38.795 -5.935 -24.806 1.00 84.31 120 GLY A C 1
ATOM 997 O O . GLY A 1 120 ? 38.293 -6.393 -25.832 1.00 84.31 120 GLY A O 1
ATOM 998 N N . GLU A 1 121 ? 38.135 -5.092 -24.007 1.00 84.94 121 GLU A N 1
ATOM 999 C CA . GLU A 1 121 ? 36.763 -4.642 -24.280 1.00 84.94 121 GLU A CA 1
ATOM 1000 C C . GLU A 1 121 ? 36.677 -3.755 -25.532 1.00 84.94 121 GLU A C 1
ATOM 1002 O O . GLU A 1 121 ? 35.730 -3.879 -26.312 1.00 84.94 121 GLU A O 1
ATOM 1007 N N . GLU A 1 122 ? 37.669 -2.890 -25.772 1.00 83.38 122 GLU A N 1
ATOM 1008 C CA . GLU A 1 122 ? 37.747 -2.084 -26.997 1.00 83.38 122 GLU A CA 1
ATOM 1009 C C . GLU A 1 122 ? 37.940 -2.952 -28.251 1.00 83.38 122 GLU A C 1
ATOM 1011 O O . GLU A 1 122 ? 37.294 -2.710 -29.276 1.00 83.38 122 GLU A O 1
ATOM 1016 N N . GLU A 1 123 ? 38.780 -3.989 -28.175 1.00 85.12 123 GLU A N 1
ATOM 1017 C CA . GLU A 1 123 ? 38.980 -4.951 -29.265 1.00 85.12 123 GLU A CA 1
ATOM 1018 C C . GLU A 1 123 ? 37.713 -5.779 -29.540 1.00 85.12 123 GLU A C 1
ATOM 1020 O O . GLU A 1 123 ? 37.322 -5.950 -30.701 1.00 85.12 123 GLU A O 1
ATOM 1025 N N . GLU A 1 124 ? 37.018 -6.240 -28.496 1.00 84.38 124 GLU A N 1
ATOM 1026 C CA . GLU A 1 124 ? 35.748 -6.961 -28.630 1.00 84.38 124 GLU A CA 1
ATOM 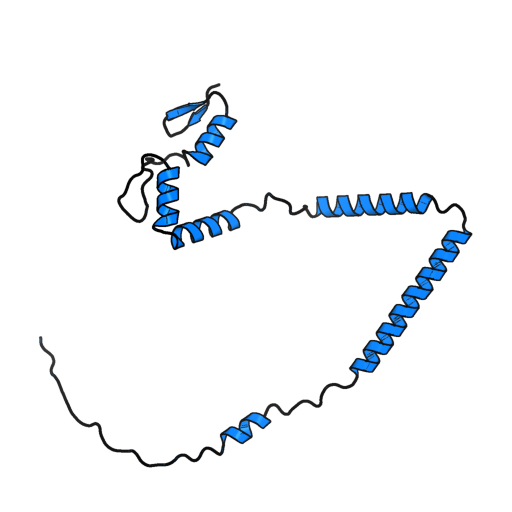1027 C C . GLU A 1 124 ? 34.647 -6.061 -29.214 1.00 84.38 124 GLU A C 1
ATOM 1029 O O . GLU A 1 124 ? 33.912 -6.476 -30.116 1.00 84.38 124 GLU A O 1
ATOM 1034 N N . ALA A 1 125 ? 34.562 -4.803 -28.771 1.00 78.12 125 ALA A N 1
ATOM 1035 C CA . ALA A 1 125 ? 33.617 -3.825 -29.301 1.00 78.12 125 ALA A CA 1
ATOM 1036 C C . ALA A 1 125 ? 33.891 -3.499 -30.779 1.00 78.12 125 ALA A C 1
ATOM 1038 O O . ALA A 1 125 ? 32.949 -3.408 -31.576 1.00 78.12 125 ALA A O 1
ATOM 1039 N N . ALA A 1 126 ? 35.163 -3.369 -31.170 1.00 78.06 126 ALA A N 1
ATOM 1040 C CA . ALA A 1 126 ? 35.558 -3.178 -32.563 1.00 78.06 126 ALA A CA 1
ATOM 1041 C C . ALA A 1 126 ? 35.179 -4.392 -33.428 1.00 78.06 126 ALA A C 1
ATOM 1043 O O . ALA A 1 126 ? 34.588 -4.226 -34.500 1.00 78.06 126 ALA A O 1
ATOM 1044 N N . HIS A 1 127 ? 35.421 -5.611 -32.937 1.00 81.38 127 HIS A N 1
ATOM 1045 C CA . HIS A 1 127 ? 35.050 -6.841 -33.636 1.00 81.38 127 HIS A CA 1
ATOM 1046 C C . HIS A 1 127 ? 33.525 -7.007 -33.769 1.00 81.38 127 HIS A C 1
ATOM 1048 O O . HIS A 1 127 ? 33.012 -7.353 -34.836 1.00 81.38 127 HIS A O 1
ATOM 1054 N N . ALA A 1 128 ? 32.767 -6.694 -32.715 1.00 77.50 128 ALA A N 1
ATOM 1055 C CA . ALA A 1 128 ? 31.307 -6.724 -32.737 1.00 77.50 128 ALA A CA 1
ATOM 1056 C C . ALA A 1 128 ? 30.710 -5.684 -33.704 1.00 77.50 128 ALA A C 1
ATOM 1058 O O . ALA A 1 128 ? 29.666 -5.932 -34.317 1.00 77.50 128 ALA A O 1
ATOM 1059 N N . HIS A 1 129 ? 31.360 -4.527 -33.857 1.00 77.00 129 HIS A N 1
ATOM 1060 C CA . HIS A 1 129 ? 30.967 -3.514 -34.833 1.00 77.00 129 HIS A CA 1
ATOM 1061 C C . HIS A 1 129 ? 31.232 -3.978 -36.275 1.00 77.00 129 HIS A C 1
ATOM 1063 O O . HIS A 1 129 ? 30.385 -3.774 -37.145 1.00 77.00 129 HIS A O 1
ATOM 1069 N N . GLU A 1 130 ? 32.358 -4.649 -36.534 1.00 76.31 130 GLU A N 1
ATOM 1070 C CA . GLU A 1 130 ? 32.684 -5.223 -37.848 1.00 76.31 130 GLU A CA 1
ATOM 1071 C C . GLU A 1 130 ? 31.694 -6.330 -38.252 1.00 76.31 130 GLU A C 1
ATOM 1073 O O . GLU A 1 130 ? 31.173 -6.333 -39.366 1.00 76.31 130 GLU A O 1
ATOM 1078 N N . MET A 1 131 ? 31.315 -7.197 -37.309 1.00 73.94 131 MET A N 1
ATOM 1079 C CA . MET A 1 131 ? 30.329 -8.267 -37.524 1.00 73.94 131 MET A CA 1
ATOM 1080 C C . MET A 1 131 ? 28.885 -7.763 -37.728 1.00 73.94 131 MET A C 1
ATOM 1082 O O . MET A 1 131 ? 28.014 -8.529 -38.142 1.00 73.94 131 MET A O 1
ATOM 1086 N N . ARG A 1 132 ? 28.601 -6.482 -37.452 1.00 67.44 132 ARG A N 1
ATOM 1087 C CA . ARG A 1 132 ? 27.288 -5.840 -37.669 1.00 67.44 132 ARG A CA 1
ATOM 1088 C C . ARG A 1 132 ? 27.186 -5.064 -38.989 1.00 67.44 132 ARG A C 1
ATOM 1090 O O . ARG A 1 132 ? 26.143 -4.459 -39.240 1.00 67.44 132 ARG A O 1
ATOM 1097 N N . ALA A 1 133 ? 28.222 -5.073 -39.830 1.00 58.59 133 ALA A N 1
ATOM 1098 C CA . ALA A 1 133 ? 28.313 -4.204 -41.004 1.00 58.59 133 ALA A CA 1
ATOM 1099 C C . ALA A 1 133 ? 27.548 -4.661 -42.265 1.00 58.59 133 ALA A C 1
ATOM 1101 O O . ALA A 1 133 ? 27.601 -3.945 -43.262 1.00 58.59 133 ALA A O 1
ATOM 1102 N N . ASP A 1 134 ? 26.776 -5.753 -42.234 1.00 62.19 134 ASP A N 1
ATOM 1103 C CA . ASP A 1 134 ? 25.859 -6.100 -43.331 1.00 62.19 134 ASP A CA 1
ATOM 1104 C C . ASP A 1 134 ? 24.395 -5.885 -42.915 1.00 62.19 134 ASP A C 1
ATOM 1106 O O . ASP A 1 134 ? 23.758 -6.783 -42.351 1.00 62.19 134 ASP A O 1
ATOM 1110 N N . PRO A 1 135 ? 23.806 -4.701 -43.178 1.00 64.88 135 PRO A N 1
ATOM 1111 C CA . PRO A 1 135 ? 22.364 -4.559 -43.089 1.00 64.88 135 PRO A CA 1
ATOM 1112 C C . PRO A 1 135 ? 21.718 -5.500 -44.119 1.00 64.88 135 PRO A C 1
ATOM 1114 O O . PRO A 1 135 ? 22.114 -5.484 -45.289 1.00 64.88 135 PRO A O 1
ATOM 1117 N N . PRO A 1 136 ? 20.700 -6.296 -43.738 1.00 61.38 136 PRO A N 1
ATOM 1118 C CA . PRO A 1 136 ? 19.950 -7.071 -44.709 1.00 61.38 136 PRO A CA 1
ATOM 1119 C C . PRO A 1 136 ? 19.397 -6.110 -45.761 1.00 61.38 136 PRO A C 1
ATOM 1121 O O . PRO A 1 136 ? 18.790 -5.085 -45.430 1.00 61.38 136 PRO A O 1
ATOM 1124 N N . ILE A 1 137 ? 19.659 -6.440 -47.027 1.00 61.91 137 ILE A N 1
ATOM 1125 C CA . ILE A 1 137 ? 19.123 -5.767 -48.209 1.00 61.91 137 ILE A CA 1
ATOM 1126 C C . ILE A 1 137 ? 17.645 -5.496 -47.932 1.00 61.91 137 ILE A C 1
ATOM 1128 O O . ILE A 1 137 ? 16.872 -6.431 -47.730 1.00 61.91 137 ILE A O 1
ATOM 1132 N N . ARG A 1 138 ? 17.285 -4.211 -47.827 1.00 57.41 138 ARG A N 1
ATOM 1133 C CA . ARG A 1 138 ? 15.921 -3.765 -47.533 1.00 57.41 138 ARG A CA 1
ATOM 1134 C C . ARG A 1 138 ? 14.967 -4.469 -48.495 1.00 57.41 138 ARG A C 1
ATOM 1136 O O . ARG A 1 138 ? 14.968 -4.150 -49.681 1.00 57.41 138 ARG A O 1
ATOM 1143 N N . ALA A 1 139 ? 14.187 -5.418 -47.980 1.00 64.19 139 ALA A N 1
ATOM 1144 C CA . ALA A 1 139 ? 13.079 -5.997 -48.720 1.00 64.19 139 ALA A CA 1
ATOM 1145 C C . ALA A 1 139 ? 12.140 -4.853 -49.122 1.00 64.19 139 ALA A C 1
ATOM 1147 O O . ALA A 1 139 ? 11.805 -3.998 -48.294 1.00 64.19 139 ALA A O 1
ATOM 1148 N N . ASP A 1 140 ? 11.796 -4.800 -50.407 1.00 70.00 140 ASP A N 1
ATOM 1149 C CA . ASP A 1 140 ? 10.933 -3.773 -50.974 1.00 70.00 140 ASP A CA 1
ATOM 1150 C C . ASP A 1 140 ? 9.549 -3.864 -50.304 1.00 70.00 140 ASP A C 1
ATOM 1152 O O . ASP A 1 140 ? 8.875 -4.892 -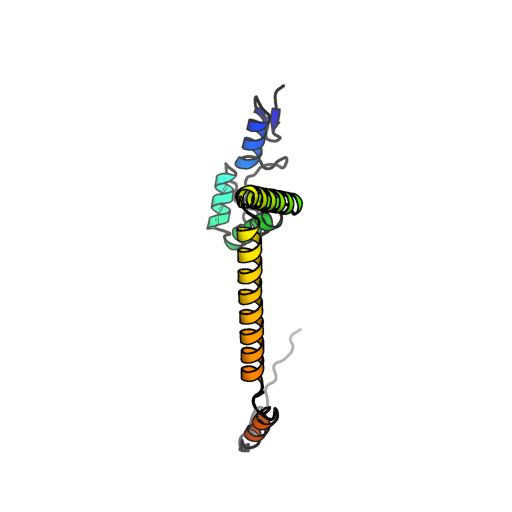50.422 1.00 70.00 140 ASP A O 1
ATOM 1156 N N . PRO A 1 141 ? 9.091 -2.818 -49.593 1.00 65.81 141 PRO A N 1
ATOM 1157 C CA . PRO A 1 141 ? 7.815 -2.849 -48.883 1.00 65.81 141 PRO A CA 1
ATOM 1158 C C . PRO A 1 141 ? 6.589 -3.000 -49.804 1.00 65.81 141 PRO A C 1
ATOM 1160 O O . PRO A 1 141 ? 5.481 -3.167 -49.297 1.00 65.81 141 PRO A O 1
ATOM 1163 N N . ASN A 1 142 ? 6.750 -2.968 -51.134 1.00 63.59 142 ASN A N 1
ATOM 1164 C CA . ASN A 1 142 ? 5.670 -3.191 -52.100 1.00 63.59 142 ASN A CA 1
ATOM 1165 C C . ASN A 1 142 ? 5.570 -4.619 -52.661 1.00 63.59 142 ASN A C 1
ATOM 1167 O O . ASN A 1 142 ? 4.668 -4.875 -53.462 1.00 63.59 142 ASN A O 1
ATOM 1171 N N . GLU A 1 143 ? 6.427 -5.562 -52.262 1.00 64.81 143 GLU A N 1
ATOM 1172 C CA . GLU A 1 143 ? 6.374 -6.929 -52.808 1.00 64.81 143 GLU A CA 1
ATOM 1173 C C . GLU A 1 143 ? 5.035 -7.626 -52.494 1.00 64.81 143 GLU A C 1
ATOM 1175 O O . GLU A 1 143 ? 4.427 -8.240 -53.370 1.00 64.81 143 GLU A O 1
ATOM 1180 N N . HIS A 1 144 ? 4.476 -7.397 -51.301 1.00 60.78 144 HIS A N 1
ATOM 1181 C CA . HIS A 1 144 ? 3.206 -8.001 -50.878 1.00 60.78 144 HIS A CA 1
ATOM 1182 C C . HIS A 1 144 ? 1.962 -7.427 -51.588 1.00 60.78 144 HIS A C 1
ATOM 1184 O O . HIS A 1 144 ? 0.902 -8.050 -51.603 1.00 60.78 144 HIS A O 1
ATOM 1190 N N . LEU A 1 145 ? 2.067 -6.246 -52.209 1.00 59.84 145 LEU A N 1
ATOM 1191 C CA . LEU A 1 145 ? 0.951 -5.631 -52.940 1.00 59.84 145 LEU A CA 1
ATOM 1192 C C . LEU A 1 145 ? 0.788 -6.188 -54.360 1.00 59.84 145 LEU A C 1
ATOM 1194 O O . LEU A 1 145 ? -0.290 -6.045 -54.938 1.00 59.84 145 LEU A O 1
ATOM 1198 N N . ARG A 1 146 ? 1.813 -6.848 -54.919 1.00 60.84 146 ARG A N 1
ATOM 1199 C CA . ARG A 1 146 ? 1.725 -7.464 -56.254 1.00 60.84 146 ARG A CA 1
ATOM 1200 C C . ARG A 1 146 ? 0.972 -8.796 -56.247 1.00 60.84 146 ARG A C 1
ATOM 1202 O O . ARG A 1 146 ? 0.337 -9.110 -57.246 1.00 60.84 146 ARG A O 1
ATOM 1209 N N . GLU A 1 147 ? 0.962 -9.529 -55.134 1.00 58.38 147 GLU A N 1
ATOM 1210 C CA . GLU A 1 147 ? 0.235 -10.808 -55.029 1.00 58.38 147 GLU A CA 1
ATOM 1211 C C . GLU A 1 147 ? -1.287 -10.644 -54.858 1.00 58.38 147 GLU A C 1
ATOM 1213 O O . GLU A 1 147 ? -2.045 -11.564 -55.152 1.00 58.38 147 GLU A O 1
ATOM 1218 N N . LEU A 1 148 ? -1.776 -9.470 -54.442 1.00 58.03 148 LEU A N 1
ATOM 1219 C CA . LEU A 1 148 ? -3.214 -9.232 -54.237 1.00 58.03 148 LEU A CA 1
ATOM 1220 C C . LEU A 1 148 ? -3.976 -8.804 -55.506 1.00 58.03 148 LEU A C 1
ATOM 1222 O O . LEU A 1 148 ? -5.191 -8.616 -55.445 1.00 58.03 148 LEU A O 1
ATOM 1226 N N . GLN A 1 149 ? -3.301 -8.650 -56.650 1.00 58.62 149 GLN A N 1
ATOM 1227 C CA . GLN A 1 149 ? -3.931 -8.210 -57.904 1.00 58.62 149 GLN A CA 1
ATOM 1228 C C . GLN A 1 149 ? -4.384 -9.341 -58.844 1.00 58.62 149 GLN A C 1
ATOM 1230 O O . GLN A 1 149 ? -5.002 -9.040 -59.861 1.00 58.62 149 GLN A O 1
ATOM 1235 N N . GLU A 1 150 ? -4.165 -10.617 -58.506 1.00 57.59 150 GLU A N 1
ATOM 1236 C CA . GLU A 1 150 ? -4.515 -11.753 -59.384 1.00 57.59 150 GLU A CA 1
ATOM 1237 C C . GLU A 1 150 ? -5.728 -12.583 -58.918 1.00 57.59 150 GLU A C 1
ATOM 1239 O O . GLU A 1 150 ? -5.943 -13.696 -59.393 1.00 57.59 150 GLU A O 1
ATOM 1244 N N . VAL A 1 151 ? -6.570 -12.061 -58.018 1.00 58.09 151 VAL A N 1
ATOM 1245 C CA . VAL A 1 151 ? -7.818 -12.753 -57.648 1.00 58.09 151 VAL A CA 1
ATOM 1246 C C . VAL A 1 151 ? -8.941 -12.351 -58.610 1.00 58.09 151 VAL A C 1
ATOM 1248 O O . VAL A 1 151 ? -9.605 -11.330 -58.432 1.00 58.09 151 VAL A O 1
ATOM 1251 N N . ASP A 1 152 ? -9.114 -13.167 -59.650 1.00 49.75 152 ASP A N 1
ATOM 1252 C CA . ASP A 1 152 ? -10.216 -13.145 -60.617 1.00 49.75 152 ASP A CA 1
ATOM 1253 C C . ASP A 1 152 ? -11.586 -12.966 -59.927 1.00 49.75 152 ASP A C 1
ATOM 1255 O O . ASP A 1 152 ? -12.030 -13.795 -59.127 1.00 49.75 152 ASP A O 1
ATOM 1259 N N . LEU A 1 153 ? -12.280 -11.869 -60.247 1.00 53.75 153 LEU A N 1
ATOM 1260 C CA . LEU A 1 153 ? -13.657 -11.619 -59.819 1.00 53.75 153 LEU A CA 1
ATOM 1261 C C . LEU A 1 153 ? -14.633 -12.274 -60.805 1.00 53.75 153 LEU A C 1
ATOM 1263 O O . LEU A 1 153 ? -14.951 -11.719 -61.856 1.00 53.75 153 LEU A O 1
ATOM 1267 N N . ASP A 1 154 ? -15.144 -13.440 -60.421 1.00 53.91 154 ASP A N 1
ATOM 1268 C CA . ASP A 1 154 ? -16.182 -14.197 -61.126 1.00 53.91 154 ASP A CA 1
ATOM 1269 C C . ASP A 1 154 ? -17.551 -13.457 -61.082 1.00 53.91 154 ASP A C 1
ATOM 1271 O O . ASP A 1 154 ? -18.074 -13.191 -59.990 1.00 53.91 154 ASP A O 1
ATOM 1275 N N . PRO A 1 155 ? -18.184 -13.085 -62.217 1.00 57.12 155 PRO A N 1
ATOM 1276 C CA . PRO A 1 155 ? -19.348 -12.203 -62.217 1.00 57.12 155 PRO A CA 1
ATOM 1277 C C . PRO A 1 155 ? -20.664 -12.967 -62.422 1.00 57.12 155 PRO A C 1
ATOM 1279 O O . PRO A 1 155 ? -21.350 -12.762 -63.420 1.00 57.12 155 PRO A O 1
ATOM 1282 N N . VAL A 1 156 ? -21.094 -13.810 -61.477 1.00 56.84 156 VAL A N 1
ATOM 1283 C CA . VAL A 1 156 ? -22.454 -14.389 -61.532 1.00 56.84 156 VAL A CA 1
ATOM 1284 C C . VAL A 1 156 ? -23.073 -14.529 -60.143 1.00 56.84 156 VAL A C 1
ATOM 1286 O O . VAL A 1 156 ? -22.940 -15.562 -59.498 1.00 56.84 156 VAL A O 1
ATOM 1289 N N . ARG A 1 157 ? -23.817 -13.500 -59.706 1.00 52.81 157 ARG A N 1
ATOM 1290 C CA . ARG A 1 157 ? -25.035 -13.615 -58.865 1.00 52.81 157 ARG A CA 1
ATOM 1291 C C . ARG A 1 157 ? -25.664 -12.236 -58.622 1.00 52.81 157 ARG A C 1
ATOM 1293 O O . ARG A 1 157 ? -25.521 -11.619 -57.573 1.00 52.81 157 ARG A O 1
ATOM 1300 N N . ARG A 1 158 ? -26.400 -11.752 -59.624 1.00 52.12 158 ARG A N 1
ATOM 1301 C CA . ARG A 1 158 ? -27.521 -10.814 -59.433 1.00 52.12 158 ARG A CA 1
ATOM 1302 C C . ARG A 1 158 ? -28.827 -11.617 -59.482 1.00 52.12 158 ARG A C 1
ATOM 1304 O O . ARG A 1 158 ? -28.843 -12.687 -60.076 1.00 52.12 158 ARG A O 1
ATOM 1311 N N . HIS A 1 159 ? -29.891 -11.055 -58.901 1.00 50.81 159 HIS A N 1
ATOM 1312 C CA . HIS A 1 159 ? -31.208 -11.647 -58.575 1.00 50.81 159 HIS A CA 1
ATOM 1313 C C . HIS A 1 159 ? -31.189 -12.373 -57.218 1.00 50.81 159 HIS A C 1
ATOM 1315 O O . HIS A 1 159 ? -30.395 -13.274 -57.010 1.00 50.81 159 HIS A O 1
ATOM 1321 N N . HIS A 1 160 ? -31.978 -12.035 -56.202 1.00 51.75 160 HIS A N 1
ATOM 1322 C CA . HIS A 1 160 ? -33.237 -11.309 -56.086 1.00 51.75 160 HIS A CA 1
ATOM 1323 C C . HIS A 1 160 ? -33.313 -10.735 -54.673 1.00 51.75 160 HIS A C 1
ATOM 1325 O O . HIS A 1 160 ? -33.084 -11.505 -53.756 1.00 51.75 160 HIS A O 1
ATOM 1331 N N . LEU A 1 161 ? -33.764 -9.494 -54.484 1.00 48.78 161 LEU A N 1
ATOM 1332 C CA . LEU A 1 161 ? -34.641 -9.137 -53.361 1.00 48.78 161 LEU A CA 1
ATOM 1333 C C . LEU A 1 161 ? -35.422 -7.879 -53.749 1.00 48.78 161 LEU A C 1
ATOM 1335 O O . LEU A 1 161 ? -34.913 -6.764 -53.712 1.00 48.78 161 LEU A O 1
ATOM 1339 N N . ASN A 1 162 ? -36.673 -8.080 -54.152 1.00 46.56 162 ASN A N 1
ATOM 1340 C CA . ASN A 1 162 ? -37.669 -7.027 -54.198 1.00 46.56 162 ASN A CA 1
ATOM 1341 C C . ASN A 1 162 ? -38.892 -7.510 -53.412 1.00 46.56 162 ASN A C 1
ATOM 1343 O O . ASN A 1 162 ? -39.298 -8.661 -53.549 1.00 46.56 162 ASN A O 1
ATOM 1347 N N . SER A 1 163 ? -39.492 -6.575 -52.675 1.00 49.00 163 SER A N 1
ATOM 1348 C CA . SER A 1 163 ? -40.814 -6.638 -52.042 1.00 49.00 163 SER A CA 1
ATOM 1349 C C . SER A 1 163 ? -40.950 -7.427 -50.733 1.00 49.00 163 SER A C 1
ATOM 1351 O O . SER A 1 163 ? -41.079 -8.646 -50.738 1.00 49.00 163 SER A O 1
ATOM 1353 N N . ARG A 1 164 ? -41.161 -6.698 -49.626 1.00 45.41 164 ARG A N 1
ATOM 1354 C CA . ARG A 1 164 ? -42.480 -6.646 -48.958 1.00 45.41 164 ARG A CA 1
ATOM 1355 C C . ARG A 1 164 ? -42.547 -5.557 -47.876 1.00 45.41 164 ARG A C 1
ATOM 1357 O O . ARG A 1 164 ? -41.732 -5.500 -46.967 1.00 45.41 164 ARG A O 1
ATOM 1364 N N . ARG A 1 165 ? -43.562 -4.703 -48.035 1.00 54.16 165 ARG A N 1
ATOM 1365 C CA . ARG A 1 165 ? -44.081 -3.701 -47.091 1.00 54.16 165 ARG A CA 1
ATOM 1366 C C . ARG A 1 165 ? -44.670 -4.375 -45.847 1.00 54.16 165 ARG A C 1
ATOM 1368 O O . ARG A 1 165 ? -45.290 -5.424 -45.998 1.00 54.16 165 ARG A O 1
ATOM 1375 N N . VAL A 1 166 ? -44.626 -3.698 -44.697 1.00 50.66 166 VAL A N 1
ATOM 1376 C CA . VAL A 1 166 ? -45.569 -3.883 -43.572 1.00 50.66 166 VAL A CA 1
ATOM 1377 C C . VAL A 1 166 ? -45.834 -2.500 -42.929 1.00 50.66 166 VAL A C 1
ATOM 1379 O O . VAL A 1 166 ? -44.917 -1.676 -42.945 1.00 50.66 166 VAL A O 1
ATOM 1382 N N . PRO A 1 167 ? -47.067 -2.181 -42.475 1.00 62.75 167 PRO A N 1
ATOM 1383 C CA . PRO A 1 167 ? -47.524 -0.804 -42.289 1.00 62.75 167 PRO A CA 1
ATOM 1384 C C . PRO A 1 167 ? -47.357 -0.267 -40.859 1.00 62.75 167 PRO A C 1
ATOM 1386 O O . PRO A 1 167 ? -47.203 -1.016 -39.899 1.00 62.75 167 PRO A O 1
ATOM 1389 N N . VAL A 1 168 ? -47.438 1.061 -40.765 1.00 59.50 168 VAL A N 1
ATOM 1390 C CA . VAL A 1 168 ? -47.502 1.873 -39.542 1.00 59.50 168 VAL A CA 1
ATOM 1391 C C . VAL A 1 168 ? -48.869 1.698 -38.873 1.00 59.50 168 VAL A C 1
ATOM 1393 O O . VAL A 1 168 ? -49.893 1.807 -39.547 1.00 59.50 168 VAL A O 1
ATOM 1396 N N . LEU A 1 169 ? -48.881 1.464 -37.559 1.00 54.19 169 LEU A N 1
ATOM 1397 C CA . LEU A 1 169 ? -50.065 1.588 -36.705 1.00 54.19 169 LEU A CA 1
ATOM 1398 C C . LEU A 1 169 ? -49.897 2.813 -35.799 1.00 54.19 169 LEU A C 1
ATOM 1400 O O . LEU A 1 169 ? -48.830 3.005 -35.214 1.00 54.19 169 LEU A O 1
ATOM 1404 N N . VAL A 1 170 ? -50.956 3.623 -35.761 1.00 65.12 170 VAL A N 1
ATOM 1405 C CA . VAL A 1 170 ? -51.210 4.736 -34.834 1.00 65.12 170 VAL A CA 1
ATOM 1406 C C . VAL A 1 170 ? -51.930 4.185 -33.612 1.00 65.12 170 VAL A C 1
ATOM 1408 O O . VAL A 1 170 ? -52.807 3.315 -33.823 1.00 65.12 170 VAL A O 1
#

Radius of gyration: 37.59 Å; chains: 1; bounding box: 105×24×91 Å

Organism: NCBI:txid559131